Protein AF-A0A2H9T555-F1 (afdb_monomer_lite)

Structure (mmCIF, N/CA/C/O backbone):
data_AF-A0A2H9T555-F1
#
_entry.id   AF-A0A2H9T555-F1
#
loop_
_atom_site.group_PDB
_atom_site.id
_atom_site.type_symbol
_atom_site.label_atom_id
_atom_site.label_alt_id
_atom_site.label_comp_id
_atom_site.label_asym_id
_atom_site.label_entity_id
_atom_site.label_seq_id
_atom_site.pdbx_PDB_ins_code
_atom_site.Cartn_x
_atom_site.Cartn_y
_atom_site.Cartn_z
_atom_site.occupancy
_atom_site.B_iso_or_equiv
_atom_site.auth_seq_id
_atom_site.auth_comp_id
_atom_site.auth_asym_id
_atom_site.auth_atom_id
_atom_site.pdbx_PDB_model_num
ATOM 1 N N . MET A 1 1 ? 8.797 -21.348 11.858 1.00 44.03 1 MET A N 1
ATOM 2 C CA . MET A 1 1 ? 7.730 -20.788 12.724 1.00 44.03 1 MET A CA 1
ATOM 3 C C . MET A 1 1 ? 7.821 -19.263 12.895 1.00 44.03 1 MET A C 1
ATOM 5 O O . MET A 1 1 ? 6.857 -18.702 13.390 1.00 44.03 1 MET A O 1
ATOM 9 N N . ALA A 1 2 ? 8.896 -18.584 12.457 1.00 41.16 2 ALA A N 1
ATOM 10 C CA . ALA A 1 2 ? 8.986 -17.113 12.462 1.00 41.16 2 ALA A CA 1
ATOM 11 C C . ALA A 1 2 ? 8.204 -16.443 11.307 1.00 41.16 2 ALA A C 1
ATOM 13 O O . ALA A 1 2 ? 7.510 -15.461 11.534 1.00 41.16 2 ALA A O 1
ATOM 14 N N . GLU A 1 3 ? 8.196 -17.062 10.122 1.00 40.53 3 GLU A N 1
ATOM 15 C CA . GLU A 1 3 ? 7.575 -16.520 8.896 1.00 40.53 3 GLU A CA 1
ATOM 16 C C . GLU A 1 3 ? 6.074 -16.193 9.035 1.00 40.53 3 GLU A C 1
ATOM 18 O O . GLU A 1 3 ? 5.602 -15.185 8.527 1.00 40.53 3 GLU A O 1
ATOM 23 N N . GLN A 1 4 ? 5.312 -16.985 9.803 1.00 43.62 4 GLN A N 1
ATOM 24 C CA . GLN A 1 4 ? 3.866 -16.756 9.962 1.00 43.62 4 GLN A CA 1
ATOM 25 C C . GLN A 1 4 ? 3.503 -15.576 10.873 1.00 43.62 4 GLN A C 1
ATOM 27 O O . GLN A 1 4 ? 2.371 -15.095 10.832 1.00 43.62 4 GLN A O 1
ATOM 32 N N . VAL A 1 5 ? 4.423 -15.133 11.732 1.00 47.56 5 VAL A N 1
ATOM 33 C CA . VAL A 1 5 ? 4.164 -14.017 12.654 1.00 47.56 5 VAL A CA 1
ATOM 34 C C . VAL A 1 5 ? 4.400 -12.680 11.955 1.00 47.56 5 VAL A C 1
ATOM 36 O O . VAL A 1 5 ? 3.691 -11.717 12.239 1.00 47.56 5 VAL A O 1
ATOM 39 N N . GLU A 1 6 ? 5.360 -12.637 11.033 1.00 51.25 6 GLU A N 1
ATOM 40 C CA . GLU A 1 6 ? 5.676 -11.461 10.215 1.00 51.25 6 GLU A CA 1
ATOM 41 C C . GLU A 1 6 ? 4.554 -11.194 9.209 1.00 51.25 6 GLU A C 1
ATOM 43 O O . GLU A 1 6 ? 3.920 -10.145 9.291 1.00 51.25 6 GLU A O 1
ATOM 48 N N . ASP A 1 7 ? 4.137 -12.210 8.446 1.00 53.28 7 ASP A N 1
ATOM 49 C CA . ASP A 1 7 ? 3.020 -12.112 7.489 1.00 53.28 7 ASP A CA 1
ATOM 50 C C . ASP A 1 7 ? 1.732 -11.528 8.122 1.00 53.28 7 ASP A C 1
ATOM 52 O O . ASP A 1 7 ? 1.003 -10.732 7.529 1.00 53.28 7 ASP A O 1
ATOM 56 N N . ASN A 1 8 ? 1.479 -11.846 9.399 1.00 57.56 8 ASN A N 1
ATOM 57 C CA . ASN A 1 8 ? 0.344 -11.314 10.158 1.00 57.56 8 ASN A CA 1
ATOM 58 C C . ASN A 1 8 ? 0.512 -9.830 10.548 1.00 57.56 8 ASN A C 1
ATOM 60 O O . ASN A 1 8 ? -0.457 -9.066 10.519 1.00 57.56 8 ASN A O 1
ATOM 64 N N . ARG A 1 9 ? 1.731 -9.410 10.909 1.00 65.50 9 ARG A N 1
ATOM 65 C CA . ARG A 1 9 ? 2.038 -8.022 11.292 1.00 65.50 9 ARG A CA 1
ATOM 66 C C . ARG A 1 9 ? 1.953 -7.085 10.092 1.00 65.50 9 ARG A C 1
ATOM 68 O O . ARG A 1 9 ? 1.342 -6.020 10.206 1.00 65.50 9 ARG A O 1
ATOM 75 N N . ASP A 1 10 ? 2.494 -7.505 8.955 1.00 71.69 10 ASP A N 1
ATOM 76 C CA . ASP A 1 10 ? 2.574 -6.694 7.740 1.00 71.69 10 ASP A CA 1
ATOM 77 C C . ASP A 1 10 ? 1.220 -6.591 7.013 1.00 71.69 10 ASP A C 1
ATOM 79 O O . ASP A 1 10 ? 0.897 -5.556 6.424 1.00 71.69 10 ASP A O 1
ATOM 83 N N . ALA A 1 11 ? 0.352 -7.603 7.154 1.00 75.19 11 ALA A N 1
ATOM 84 C CA . ALA A 1 11 ? -1.012 -7.615 6.612 1.00 75.19 11 ALA A CA 1
ATOM 85 C C . ALA A 1 11 ? -2.030 -6.764 7.407 1.00 75.19 11 ALA A C 1
ATOM 87 O O . ALA A 1 11 ? -3.252 -6.860 7.177 1.00 75.19 11 ALA A O 1
ATOM 88 N N . LYS A 1 12 ? -1.568 -5.955 8.369 1.00 85.19 12 LYS A N 1
ATOM 89 C CA . LYS A 1 12 ? -2.411 -5.056 9.164 1.00 85.19 12 LYS A CA 1
ATOM 90 C C . LYS A 1 12 ? -2.887 -3.877 8.314 1.00 85.19 12 LYS A C 1
ATOM 92 O O . LYS A 1 12 ? -2.074 -3.152 7.757 1.00 85.19 12 LYS A O 1
ATOM 97 N N . LEU A 1 13 ? -4.206 -3.672 8.262 1.00 88.56 13 LEU A N 1
ATOM 98 C CA . LEU A 1 13 ? -4.825 -2.508 7.623 1.00 88.56 13 LEU A CA 1
ATOM 99 C C . LEU A 1 13 ? -4.561 -1.247 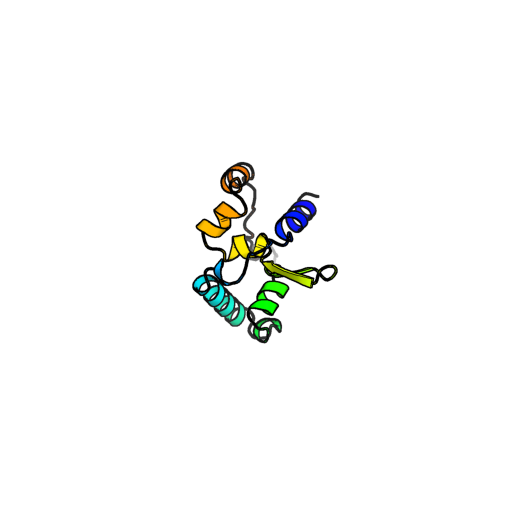8.458 1.00 88.56 13 LEU A C 1
ATOM 101 O O . LEU A 1 13 ? -4.878 -1.218 9.653 1.00 88.56 13 LEU A O 1
ATOM 105 N N . LEU A 1 14 ? -4.016 -0.215 7.824 1.00 87.81 14 LEU A N 1
ATOM 106 C CA . LEU A 1 14 ? -3.787 1.094 8.417 1.00 87.81 14 LEU A CA 1
ATOM 107 C C . LEU A 1 14 ? -4.976 2.009 8.106 1.00 87.81 14 LEU A C 1
ATOM 109 O O . LEU A 1 14 ? -5.317 2.259 6.951 1.00 87.81 14 LEU A O 1
ATOM 113 N N . LYS A 1 15 ? -5.641 2.498 9.155 1.00 85.25 15 LYS A N 1
ATOM 114 C CA . LYS A 1 15 ? -6.804 3.381 9.007 1.00 85.25 15 LYS A CA 1
ATOM 115 C C . LYS A 1 15 ? -6.359 4.778 8.597 1.00 85.25 15 LYS A C 1
ATOM 117 O O . LYS A 1 15 ? -5.463 5.323 9.230 1.00 85.25 15 LYS A O 1
ATOM 122 N N . ASN A 1 16 ? -7.060 5.371 7.631 1.00 86.25 16 ASN A N 1
ATOM 123 C CA . ASN A 1 16 ? -6.782 6.702 7.069 1.00 86.25 16 ASN A CA 1
ATOM 124 C C . ASN A 1 16 ? -5.499 6.806 6.227 1.00 86.25 16 ASN A C 1
ATOM 126 O O . ASN A 1 16 ? -5.119 7.915 5.876 1.00 86.25 16 ASN A O 1
ATOM 130 N N . TYR A 1 17 ? -4.869 5.682 5.875 1.00 89.44 17 TYR A N 1
ATOM 131 C CA . TYR A 1 17 ? -3.727 5.668 4.964 1.00 89.44 17 TYR A CA 1
ATOM 132 C C . TYR A 1 17 ? -4.194 5.353 3.548 1.00 89.44 17 TYR A C 1
ATOM 134 O O . TYR A 1 17 ? -4.929 4.384 3.323 1.00 89.44 17 TYR A O 1
ATOM 142 N N . SER A 1 18 ? -3.755 6.165 2.591 1.00 89.75 18 SER A N 1
ATOM 143 C CA . SER A 1 18 ? -4.177 6.064 1.196 1.00 89.75 18 SER A CA 1
ATOM 144 C C . SER A 1 18 ? -3.007 6.287 0.237 1.00 89.75 18 SER A C 1
ATOM 146 O O . SER A 1 18 ? -1.861 6.418 0.649 1.00 89.75 18 SER A O 1
ATOM 148 N N . PHE A 1 19 ? -3.280 6.355 -1.065 1.00 89.75 19 PHE A N 1
ATOM 149 C CA . PHE A 1 19 ? -2.257 6.654 -2.073 1.00 89.75 19 PHE A CA 1
ATOM 150 C C . PHE A 1 19 ? -1.503 7.967 -1.834 1.00 89.75 19 PHE A C 1
ATOM 152 O O . PHE A 1 19 ? -0.400 8.120 -2.346 1.00 89.75 19 PHE A O 1
ATOM 159 N N . THR A 1 20 ? -2.067 8.902 -1.065 1.00 90.56 20 THR A N 1
ATOM 160 C CA . THR A 1 20 ? -1.392 10.152 -0.682 1.00 90.56 20 THR A CA 1
ATOM 161 C C . THR A 1 20 ? -0.173 9.935 0.205 1.00 90.56 20 THR A C 1
ATOM 163 O O . THR A 1 20 ? 0.703 10.789 0.235 1.00 90.56 20 THR A O 1
ATOM 166 N N . ASP A 1 21 ? -0.120 8.810 0.916 1.00 90.69 21 ASP A N 1
ATOM 167 C CA . ASP A 1 21 ? 0.979 8.432 1.806 1.00 90.69 21 ASP A CA 1
ATOM 168 C C . ASP A 1 21 ? 2.083 7.659 1.078 1.00 90.69 21 ASP A C 1
ATOM 170 O O . ASP A 1 21 ? 3.114 7.334 1.671 1.00 90.69 21 ASP A O 1
ATOM 174 N N . LEU A 1 22 ? 1.863 7.343 -0.204 1.00 91.38 22 LEU A N 1
ATOM 175 C CA . LEU A 1 22 ? 2.819 6.644 -1.046 1.00 91.38 22 LEU A CA 1
ATOM 176 C C . LEU A 1 22 ? 3.638 7.613 -1.891 1.00 91.38 22 LEU A C 1
ATOM 178 O O . LEU A 1 22 ? 3.137 8.577 -2.471 1.00 91.38 22 LEU A O 1
ATOM 182 N N . ASP A 1 23 ? 4.901 7.260 -2.075 1.00 92.25 23 ASP A N 1
ATOM 183 C CA . ASP A 1 23 ? 5.719 7.784 -3.146 1.00 92.25 23 ASP A CA 1
ATOM 184 C C . ASP A 1 23 ? 5.307 7.134 -4.478 1.00 92.25 23 ASP A C 1
ATOM 186 O O . ASP A 1 23 ? 5.774 6.063 -4.881 1.00 92.25 23 ASP A O 1
ATOM 190 N N . MET A 1 24 ? 4.383 7.796 -5.177 1.00 90.88 24 MET A N 1
ATOM 191 C CA . MET A 1 24 ? 3.840 7.302 -6.446 1.00 90.88 24 MET A CA 1
ATOM 192 C C . MET A 1 24 ? 4.909 7.125 -7.532 1.00 90.88 24 MET A C 1
ATOM 194 O O . MET A 1 24 ? 4.720 6.302 -8.427 1.00 90.88 24 MET A O 1
ATOM 198 N N . ALA A 1 25 ? 6.028 7.853 -7.462 1.00 90.44 25 ALA A N 1
ATOM 199 C CA . ALA A 1 25 ? 7.142 7.684 -8.390 1.00 90.44 25 ALA A CA 1
ATOM 200 C C . ALA A 1 25 ? 7.835 6.328 -8.180 1.00 90.44 25 ALA A C 1
ATOM 202 O O . ALA A 1 25 ? 8.012 5.573 -9.138 1.00 90.44 25 ALA A O 1
ATOM 203 N N . SER A 1 26 ? 8.141 5.980 -6.929 1.00 88.19 26 SER A N 1
ATOM 204 C CA . SER A 1 26 ? 8.711 4.683 -6.550 1.00 88.19 26 SER A CA 1
ATOM 205 C C . SER A 1 26 ? 7.774 3.529 -6.902 1.00 88.19 26 SER A C 1
ATOM 207 O O . SER A 1 26 ? 8.202 2.527 -7.479 1.00 88.19 26 SER A O 1
ATOM 209 N N . PHE A 1 27 ? 6.475 3.692 -6.637 1.00 91.19 27 PHE A N 1
ATOM 210 C CA . PHE A 1 27 ? 5.468 2.695 -6.994 1.00 91.19 27 PHE A CA 1
ATOM 211 C C . PHE A 1 27 ? 5.371 2.467 -8.513 1.00 91.19 27 PHE A C 1
ATOM 213 O O . PHE A 1 27 ? 5.368 1.324 -8.978 1.00 91.19 27 PHE A O 1
ATOM 220 N N . GLN A 1 28 ? 5.337 3.539 -9.310 1.00 91.38 28 GLN A N 1
ATOM 221 C CA . GLN A 1 28 ? 5.295 3.432 -10.771 1.00 91.38 28 GLN A CA 1
ATOM 222 C C . GLN A 1 28 ? 6.571 2.803 -11.338 1.00 91.38 28 GLN A C 1
ATOM 224 O O . GLN A 1 28 ? 6.479 1.935 -12.207 1.00 91.38 28 GLN A O 1
ATOM 229 N N . ALA A 1 29 ? 7.743 3.180 -10.820 1.00 91.06 29 ALA A N 1
ATOM 230 C CA . ALA A 1 29 ? 9.014 2.582 -11.220 1.00 91.06 29 ALA A CA 1
ATOM 231 C C . ALA A 1 29 ? 9.034 1.071 -10.939 1.00 91.06 29 ALA A C 1
ATOM 233 O O . ALA A 1 29 ? 9.397 0.282 -11.813 1.00 91.06 29 ALA A O 1
ATOM 234 N N . TYR A 1 30 ? 8.564 0.650 -9.761 1.00 91.25 30 TYR A N 1
ATOM 235 C CA . TYR A 1 30 ? 8.437 -0.768 -9.425 1.00 91.25 30 TYR A CA 1
ATOM 236 C C . TYR A 1 30 ? 7.490 -1.503 -10.381 1.00 91.25 30 TYR A C 1
ATOM 238 O O . TYR A 1 30 ? 7.819 -2.580 -10.878 1.00 91.25 30 TYR A O 1
ATOM 246 N N . ARG A 1 31 ? 6.333 -0.909 -10.698 1.00 90.44 31 ARG A N 1
ATOM 247 C CA . ARG A 1 31 ? 5.359 -1.503 -11.623 1.00 90.44 31 ARG A CA 1
ATOM 248 C C . ARG A 1 31 ? 5.930 -1.660 -13.036 1.00 90.44 31 ARG A C 1
ATOM 250 O O . ARG A 1 31 ? 5.716 -2.697 -13.657 1.00 90.44 31 ARG A O 1
ATOM 257 N N . GLN A 1 32 ? 6.713 -0.690 -13.513 1.00 90.12 32 GLN A N 1
ATOM 258 C CA . GLN A 1 32 ? 7.429 -0.791 -14.791 1.00 90.12 32 GLN A CA 1
ATOM 259 C C . GLN A 1 32 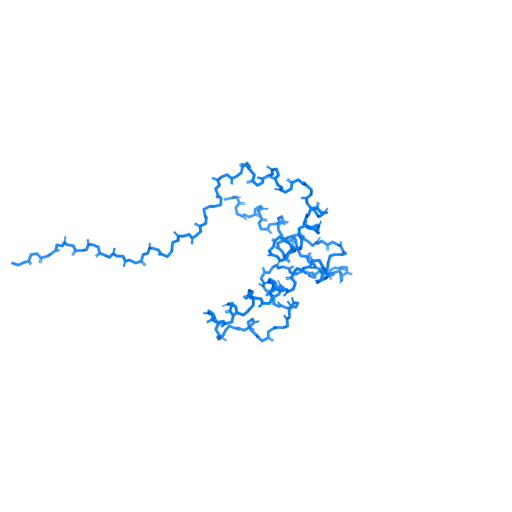? 8.478 -1.909 -14.780 1.00 90.12 32 GLN A C 1
ATOM 261 O O . GLN A 1 32 ? 8.555 -2.694 -15.726 1.00 90.12 32 GLN A O 1
ATOM 266 N N . MET A 1 33 ? 9.263 -2.028 -13.704 1.00 90.94 33 MET A N 1
ATOM 267 C CA . MET A 1 33 ? 10.225 -3.125 -13.553 1.00 90.94 33 MET A CA 1
ATOM 268 C C . MET A 1 33 ? 9.522 -4.487 -13.528 1.00 90.94 33 MET A C 1
ATOM 270 O O . MET A 1 33 ? 9.967 -5.420 -14.197 1.00 90.94 33 MET A O 1
ATOM 274 N N . PHE A 1 34 ? 8.401 -4.590 -12.810 1.00 89.62 34 PHE A N 1
ATOM 275 C CA . PHE A 1 34 ? 7.587 -5.801 -12.750 1.00 89.62 34 PHE A CA 1
ATOM 276 C C . PHE A 1 34 ? 7.049 -6.187 -14.134 1.00 89.62 34 PHE A C 1
ATOM 278 O O . PHE A 1 34 ? 7.202 -7.338 -14.53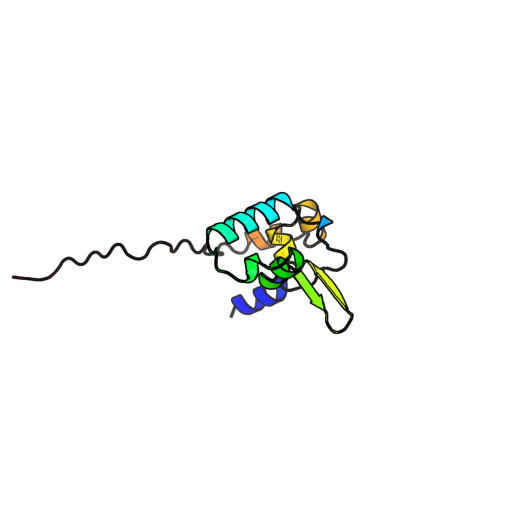9 1.00 89.62 34 PHE A O 1
ATOM 285 N N . GLN A 1 35 ? 6.499 -5.227 -14.884 1.00 89.81 35 GLN A N 1
ATOM 286 C CA . GLN A 1 35 ? 6.038 -5.427 -16.262 1.00 89.81 35 GLN A CA 1
ATOM 287 C C . GLN A 1 35 ? 7.165 -5.912 -17.175 1.00 89.81 35 GLN A C 1
ATOM 289 O O . GLN A 1 35 ? 6.979 -6.859 -17.933 1.00 89.81 35 GLN A O 1
ATOM 294 N N . ASN A 1 36 ? 8.349 -5.305 -17.080 1.00 91.44 36 ASN A N 1
ATOM 295 C CA . ASN A 1 36 ? 9.490 -5.691 -17.905 1.00 91.44 36 ASN A CA 1
ATOM 296 C C . ASN A 1 36 ? 10.001 -7.103 -17.569 1.00 91.44 36 ASN A C 1
ATOM 298 O O . ASN A 1 36 ? 10.434 -7.839 -18.451 1.00 91.44 36 ASN A O 1
ATOM 302 N N . HIS A 1 37 ? 9.942 -7.490 -16.294 1.00 91.12 37 HIS A N 1
ATOM 303 C CA . HIS A 1 37 ? 10.400 -8.799 -15.834 1.00 91.12 37 HIS A CA 1
ATOM 304 C C . HIS A 1 37 ? 9.361 -9.910 -16.059 1.00 91.12 37 HIS A C 1
ATOM 306 O O . HIS A 1 37 ? 9.720 -11.065 -16.289 1.00 91.12 37 HIS A O 1
ATOM 312 N N . LYS A 1 38 ? 8.068 -9.580 -15.981 1.00 90.00 38 LYS A N 1
ATOM 313 C CA . LYS A 1 38 ? 6.953 -10.512 -16.177 1.00 90.00 38 LYS A CA 1
ATOM 314 C C . LYS A 1 38 ? 5.862 -9.884 -17.054 1.00 90.00 38 LYS A C 1
ATOM 316 O O . LYS A 1 38 ? 4.791 -9.557 -16.540 1.00 90.00 38 LYS A O 1
ATOM 321 N N . PRO A 1 39 ? 6.094 -9.739 -18.368 1.00 88.12 39 PRO A N 1
ATOM 322 C CA . PRO A 1 39 ? 5.162 -9.050 -19.264 1.00 88.12 39 PRO A CA 1
ATOM 323 C C . PRO A 1 39 ? 3.810 -9.762 -19.398 1.00 88.12 39 PRO A C 1
ATOM 325 O O . PRO A 1 39 ? 2.783 -9.099 -19.494 1.00 88.12 39 PRO A O 1
ATOM 328 N N . ASP A 1 40 ? 3.797 -11.093 -19.310 1.00 90.88 40 ASP A N 1
ATOM 329 C CA . ASP A 1 40 ? 2.590 -11.925 -19.441 1.00 90.88 40 ASP A CA 1
ATOM 330 C C . ASP A 1 40 ? 1.810 -12.092 -18.117 1.00 90.88 40 ASP A C 1
ATOM 332 O O . ASP A 1 40 ? 0.877 -12.882 -18.015 1.00 90.88 40 ASP A O 1
ATOM 336 N N . HIS A 1 41 ? 2.207 -11.392 -17.047 1.00 90.31 41 HIS A N 1
ATOM 337 C CA . HIS A 1 41 ? 1.563 -11.560 -15.746 1.00 90.31 41 HIS A CA 1
ATOM 338 C C . HIS A 1 41 ? 0.223 -10.807 -15.678 1.00 90.31 41 HIS A C 1
ATOM 340 O O . HIS A 1 41 ? 0.197 -9.609 -15.971 1.00 90.31 41 HIS A O 1
ATOM 346 N N . PRO A 1 42 ? -0.859 -11.420 -15.153 1.00 90.88 42 PRO A N 1
ATOM 347 C CA . PRO A 1 42 ? -2.186 -10.787 -15.070 1.00 90.88 42 PRO A CA 1
ATOM 348 C C . PRO A 1 42 ? -2.201 -9.493 -14.243 1.00 90.88 42 PRO A C 1
ATOM 350 O O . PRO A 1 42 ? -3.065 -8.638 -14.403 1.00 90.88 42 PRO A O 1
ATOM 353 N N . PHE A 1 43 ? -1.204 -9.304 -13.373 1.00 88.19 43 PHE A N 1
ATOM 354 C CA . PHE A 1 43 ? -1.080 -8.091 -12.558 1.00 88.19 43 PHE A CA 1
ATOM 355 C C . PHE A 1 43 ? -0.812 -6.832 -13.389 1.00 88.19 43 PHE A C 1
ATOM 357 O O . PHE A 1 43 ? -1.084 -5.728 -12.923 1.00 88.19 43 PHE A O 1
ATOM 364 N N . ASN A 1 44 ? -0.313 -6.976 -14.617 1.00 87.81 44 ASN A N 1
ATOM 365 C CA . ASN A 1 44 ? -0.058 -5.840 -15.499 1.00 87.81 44 ASN A CA 1
ATOM 366 C C . ASN A 1 44 ? -1.354 -5.180 -15.985 1.00 87.81 44 ASN A C 1
ATOM 368 O O . ASN A 1 44 ? -1.348 -3.984 -16.270 1.00 87.81 44 ASN A O 1
ATOM 372 N N . GLU A 1 45 ? -2.456 -5.933 -16.022 1.00 90.19 45 GLU A N 1
ATOM 373 C CA . GLU A 1 45 ? -3.786 -5.455 -16.415 1.00 90.19 45 GLU A CA 1
ATOM 374 C C . GLU A 1 45 ? -4.561 -4.827 -15.245 1.00 90.19 45 GLU A C 1
ATOM 376 O O . GLU A 1 45 ? -5.556 -4.135 -15.450 1.00 90.19 45 GLU A O 1
ATOM 381 N N . HIS A 1 46 ? -4.119 -5.049 -14.003 1.00 91.31 46 HIS A N 1
ATOM 382 C CA . HIS A 1 46 ? -4.756 -4.494 -12.811 1.00 91.31 46 HIS A CA 1
ATOM 383 C C . HIS A 1 46 ? -4.449 -3.010 -12.639 1.00 91.31 46 HIS A C 1
ATOM 385 O O . HIS A 1 46 ? -3.319 -2.587 -12.859 1.00 91.31 46 HIS A O 1
ATOM 391 N N . ASP A 1 47 ? -5.423 -2.228 -12.170 1.00 92.38 47 ASP A N 1
ATOM 392 C CA . ASP A 1 47 ? -5.189 -0.846 -11.740 1.00 92.38 47 ASP A CA 1
ATOM 393 C C . ASP A 1 47 ? -4.243 -0.787 -10.520 1.00 92.38 47 ASP A C 1
ATOM 395 O O . ASP A 1 47 ? -3.969 -1.804 -9.882 1.00 92.38 47 ASP A O 1
ATOM 399 N N . HIS A 1 48 ? -3.738 0.396 -10.169 1.00 91.25 48 HIS A N 1
ATOM 400 C CA . HIS A 1 48 ? -2.812 0.601 -9.054 1.00 91.25 48 HIS A CA 1
ATOM 401 C C . HIS A 1 48 ? -3.302 -0.010 -7.736 1.00 91.25 48 HIS A C 1
ATOM 403 O O . HIS A 1 48 ? -2.522 -0.659 -7.036 1.00 91.25 48 HIS A O 1
ATOM 409 N N . THR A 1 49 ? -4.587 0.144 -7.414 1.00 91.00 49 THR A N 1
ATOM 410 C CA . THR A 1 49 ? -5.174 -0.419 -6.188 1.00 91.00 49 THR A CA 1
ATOM 411 C C . THR A 1 49 ? -5.221 -1.935 -6.207 1.00 91.00 49 THR A C 1
ATOM 413 O O . THR A 1 49 ? -4.820 -2.572 -5.234 1.00 91.00 49 THR A O 1
ATOM 416 N N . GLU A 1 50 ? -5.653 -2.529 -7.317 1.00 91.38 50 GLU A N 1
ATOM 417 C CA . GLU A 1 50 ? -5.712 -3.985 -7.441 1.00 91.38 50 GLU A CA 1
ATOM 418 C C . GLU A 1 50 ? -4.310 -4.595 -7.495 1.00 91.38 50 GLU A C 1
ATOM 420 O O . GLU A 1 50 ? -4.074 -5.626 -6.872 1.00 91.38 50 GLU A O 1
ATOM 425 N N . PHE A 1 51 ? -3.350 -3.923 -8.134 1.00 92.00 51 PHE A N 1
ATOM 426 C CA . PHE A 1 51 ? -1.949 -4.324 -8.107 1.00 92.00 51 PHE A CA 1
ATOM 427 C C . PHE A 1 51 ? -1.403 -4.338 -6.675 1.00 92.00 51 PHE A C 1
ATOM 429 O O . PHE A 1 51 ? -0.870 -5.359 -6.242 1.00 92.00 51 PHE A O 1
ATOM 436 N N . LEU A 1 52 ? -1.596 -3.255 -5.908 1.00 90.75 52 LEU A N 1
ATOM 437 C CA . LEU A 1 52 ? -1.217 -3.215 -4.492 1.00 90.75 52 LEU A CA 1
ATOM 438 C C . LEU A 1 52 ? -1.923 -4.308 -3.688 1.00 90.75 52 LEU A C 1
ATOM 440 O O . LEU A 1 52 ? -1.298 -4.936 -2.839 1.00 90.75 52 LEU A O 1
ATOM 444 N N . ARG A 1 53 ? -3.200 -4.585 -3.965 1.00 90.56 53 ARG A N 1
ATOM 445 C CA . ARG A 1 53 ? -3.943 -5.670 -3.310 1.00 90.56 53 ARG A CA 1
ATOM 446 C C . ARG A 1 53 ? -3.331 -7.039 -3.613 1.00 90.56 53 ARG A C 1
ATOM 448 O O . ARG A 1 53 ? -3.238 -7.873 -2.716 1.00 90.56 53 ARG A O 1
ATOM 455 N N . CYS A 1 54 ? -2.888 -7.258 -4.849 1.00 88.44 54 CYS A N 1
ATOM 456 C CA . CYS A 1 54 ? -2.234 -8.486 -5.294 1.00 88.44 54 CYS A CA 1
ATOM 457 C C . CYS A 1 54 ? -0.867 -8.717 -4.640 1.00 88.44 54 CYS A C 1
ATOM 459 O O . CYS A 1 54 ? -0.530 -9.865 -4.360 1.00 88.44 54 CYS A O 1
ATOM 461 N N . ILE A 1 55 ? -0.108 -7.654 -4.362 1.00 88.06 55 ILE A N 1
ATOM 462 C CA . ILE A 1 55 ? 1.184 -7.743 -3.659 1.00 88.06 55 ILE A CA 1
ATOM 463 C C . ILE A 1 55 ? 1.062 -7.566 -2.134 1.00 88.06 55 ILE A C 1
ATOM 465 O O . ILE A 1 55 ? 2.069 -7.436 -1.448 1.00 88.06 55 ILE A O 1
ATOM 469 N N . GLY A 1 56 ? -0.161 -7.543 -1.591 1.00 88.56 56 GLY A N 1
ATOM 470 C CA . GLY A 1 56 ? -0.412 -7.437 -0.149 1.00 88.56 56 GLY A CA 1
ATOM 471 C C . GLY A 1 56 ? -0.265 -6.030 0.442 1.00 88.56 56 GLY A C 1
ATOM 472 O O . GLY A 1 56 ? -0.378 -5.871 1.655 1.00 88.56 56 GLY A O 1
ATOM 473 N N . GLY A 1 57 ? -0.059 -5.007 -0.392 1.00 90.44 57 GLY A N 1
ATOM 474 C CA . GLY A 1 57 ? 0.073 -3.597 -0.013 1.00 90.44 57 GLY A CA 1
ATOM 475 C C . GLY A 1 57 ? -1.250 -2.852 0.215 1.00 90.44 57 GLY A C 1
ATOM 476 O O . GLY A 1 57 ? -1.256 -1.776 0.806 1.00 90.44 57 GLY A O 1
ATOM 477 N N . TRP A 1 58 ? -2.377 -3.415 -0.230 1.00 92.12 58 TRP A N 1
ATOM 478 C CA . TRP A 1 58 ? -3.719 -2.858 -0.028 1.00 92.12 58 TRP A CA 1
ATOM 479 C C . TRP A 1 58 ? -4.666 -3.921 0.516 1.00 92.12 58 TRP A C 1
ATOM 481 O O . TRP A 1 58 ? -4.643 -5.075 0.079 1.00 92.12 58 TRP A O 1
ATOM 491 N N . LYS A 1 59 ? -5.536 -3.542 1.453 1.00 91.06 59 LYS A N 1
ATOM 492 C CA . LYS A 1 59 ? -6.503 -4.463 2.053 1.00 91.06 59 LYS A CA 1
ATOM 493 C C . LYS A 1 59 ? -7.868 -3.810 2.169 1.00 91.06 59 LYS A C 1
ATOM 495 O O . LYS A 1 59 ? -7.991 -2.635 2.488 1.00 91.06 59 LYS A O 1
ATOM 500 N N . LYS A 1 60 ? -8.898 -4.622 1.937 1.00 89.75 60 LYS A N 1
ATOM 501 C CA . LYS A 1 60 ? -10.296 -4.265 2.159 1.00 89.75 60 LYS A CA 1
ATOM 502 C C . LYS A 1 60 ? -10.881 -5.167 3.231 1.00 89.75 60 LYS A C 1
ATOM 504 O O . LYS A 1 60 ? -10.953 -6.387 3.053 1.00 89.75 60 LYS A O 1
ATOM 509 N N . ASP A 1 61 ? -11.281 -4.572 4.342 1.00 88.31 61 ASP A N 1
ATOM 510 C CA . ASP A 1 61 ? -12.041 -5.241 5.379 1.00 88.31 61 ASP A CA 1
ATOM 511 C C . ASP A 1 61 ? -13.477 -5.465 4.893 1.00 88.31 61 ASP A C 1
ATOM 513 O O . ASP A 1 61 ? -14.238 -4.536 4.633 1.00 88.31 61 ASP A O 1
ATOM 517 N N . ARG A 1 62 ? -13.862 -6.735 4.746 1.00 84.94 62 ARG A N 1
ATOM 518 C CA . ARG A 1 62 ? -15.194 -7.101 4.243 1.00 84.94 62 ARG A CA 1
ATOM 519 C C . ARG A 1 62 ? -16.298 -6.979 5.293 1.00 84.94 62 ARG A C 1
ATOM 521 O O . ARG A 1 62 ? -17.463 -7.083 4.925 1.00 84.94 62 ARG A O 1
ATOM 528 N N . LYS A 1 63 ? -15.958 -6.827 6.578 1.00 83.94 63 LYS A N 1
ATOM 529 C CA . LYS A 1 63 ? -16.946 -6.753 7.663 1.00 83.94 63 LYS A CA 1
ATOM 530 C C . LYS A 1 63 ? -17.473 -5.334 7.821 1.00 83.94 63 LYS A C 1
A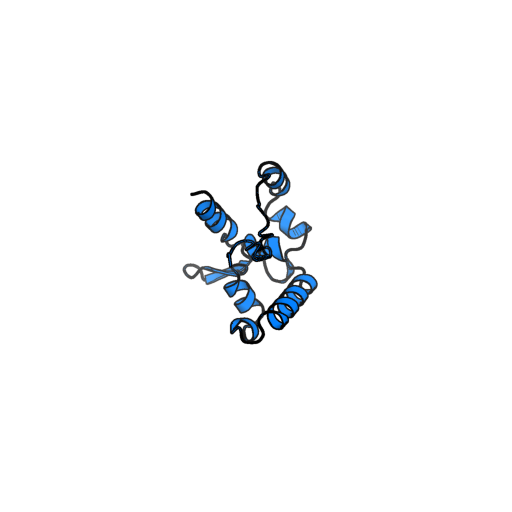TOM 532 O O . LYS A 1 63 ? -18.680 -5.157 7.933 1.00 83.94 63 LYS A O 1
ATOM 537 N N . ASN A 1 64 ? -16.576 -4.353 7.788 1.00 85.56 64 ASN A N 1
ATOM 538 C CA . ASN A 1 64 ? -16.923 -2.945 7.970 1.00 85.56 64 ASN A CA 1
ATOM 539 C C . ASN A 1 64 ? -16.888 -2.143 6.661 1.00 85.56 64 ASN A C 1
ATOM 541 O O . ASN A 1 64 ? -17.439 -1.049 6.603 1.00 85.56 64 ASN A O 1
ATOM 545 N N . GLY A 1 65 ? -16.271 -2.683 5.604 1.00 84.81 65 GLY A N 1
ATOM 546 C CA . GLY A 1 65 ? -16.115 -2.002 4.319 1.00 84.81 65 GLY A CA 1
ATOM 547 C C . GLY A 1 65 ? -14.900 -1.076 4.243 1.00 84.81 65 GLY A C 1
ATOM 548 O O . GLY A 1 65 ? -14.659 -0.523 3.173 1.00 84.81 65 GLY A O 1
ATOM 549 N N . ASP A 1 66 ? -14.134 -0.932 5.331 1.00 87.44 66 ASP A N 1
ATOM 550 C CA . ASP A 1 66 ? -12.898 -0.149 5.362 1.00 87.44 66 ASP A CA 1
ATOM 551 C C . ASP A 1 66 ? -11.882 -0.672 4.339 1.00 87.44 66 ASP A C 1
ATOM 553 O O . ASP A 1 66 ? -11.654 -1.876 4.220 1.00 87.44 66 ASP A O 1
ATOM 557 N N . GLU A 1 67 ? -11.213 0.233 3.638 1.00 90.44 67 GLU A N 1
ATOM 558 C CA . GLU A 1 67 ? -10.124 -0.098 2.725 1.00 90.44 67 GLU A CA 1
ATOM 559 C C . GLU A 1 67 ? -8.986 0.907 2.843 1.00 90.44 67 GLU A C 1
ATOM 561 O O . GLU A 1 67 ? -9.201 2.066 3.196 1.00 90.44 67 GLU A O 1
ATOM 566 N N . GLY A 1 68 ? -7.767 0.444 2.586 1.00 91.31 68 GLY A N 1
ATOM 567 C CA . GLY A 1 68 ? -6.578 1.265 2.750 1.00 91.31 68 GLY A CA 1
ATOM 568 C C . GLY A 1 68 ? -5.287 0.470 2.642 1.00 91.31 68 GLY A C 1
ATOM 569 O O . GLY A 1 68 ? -5.279 -0.739 2.365 1.00 91.31 68 GLY A O 1
ATOM 570 N N . LEU A 1 69 ? -4.187 1.176 2.889 1.00 92.06 69 LEU A N 1
ATOM 571 C CA . LEU A 1 69 ? -2.856 0.588 2.872 1.00 92.06 69 LEU A CA 1
ATOM 572 C C . LEU A 1 69 ? -2.659 -0.411 4.004 1.00 92.06 69 LEU A C 1
ATOM 574 O O . LEU A 1 69 ? -3.152 -0.246 5.123 1.00 92.06 69 LEU A O 1
ATOM 578 N N . THR A 1 70 ? -1.896 -1.452 3.707 1.00 91.75 70 THR A N 1
ATOM 579 C CA . THR A 1 70 ? -1.331 -2.310 4.741 1.00 91.75 70 THR A CA 1
ATOM 580 C C . THR A 1 70 ? -0.011 -1.741 5.237 1.00 91.75 70 THR A C 1
ATOM 582 O O . THR A 1 70 ? 0.603 -0.890 4.587 1.00 91.75 70 THR A O 1
ATOM 585 N N . LEU A 1 71 ? 0.458 -2.249 6.376 1.00 88.19 71 LEU A N 1
ATOM 586 C CA . LEU A 1 71 ? 1.802 -1.944 6.844 1.00 88.19 71 LEU A CA 1
ATOM 587 C C . LEU A 1 71 ? 2.860 -2.335 5.796 1.00 88.19 71 LEU A C 1
ATOM 589 O O . LEU A 1 71 ? 3.743 -1.531 5.520 1.00 88.19 71 LEU A O 1
ATOM 593 N N . ALA A 1 72 ? 2.711 -3.488 5.131 1.00 87.38 72 ALA A N 1
ATOM 594 C CA . ALA A 1 72 ? 3.594 -3.894 4.033 1.00 87.38 72 ALA A CA 1
ATOM 595 C C . ALA A 1 72 ? 3.650 -2.847 2.906 1.00 87.38 72 ALA A C 1
ATOM 597 O O . ALA A 1 72 ? 4.727 -2.449 2.467 1.00 87.38 72 ALA A O 1
ATOM 598 N N . GLY A 1 73 ? 2.483 -2.377 2.449 1.00 89.38 73 GLY A N 1
ATOM 599 C CA . GLY A 1 73 ? 2.389 -1.407 1.356 1.00 89.38 73 GLY A CA 1
ATOM 600 C C . GLY A 1 73 ? 3.015 -0.064 1.714 1.00 89.38 73 GLY A C 1
ATOM 601 O O . GLY A 1 73 ? 3.723 0.526 0.897 1.00 89.38 73 GLY A O 1
ATOM 602 N N . LEU A 1 74 ? 2.807 0.381 2.955 1.00 90.50 74 LEU A N 1
ATOM 603 C CA . LEU A 1 74 ? 3.424 1.596 3.471 1.00 90.50 74 LEU A CA 1
ATOM 604 C C . LEU A 1 74 ? 4.942 1.442 3.637 1.00 90.50 74 LEU A C 1
ATOM 606 O O . LEU A 1 74 ? 5.679 2.373 3.352 1.00 90.50 74 LEU A O 1
ATOM 610 N N . LEU A 1 75 ? 5.444 0.282 4.049 1.00 86.25 75 LEU A N 1
ATOM 611 C CA . LEU A 1 75 ? 6.889 0.063 4.157 1.00 86.25 75 LEU A CA 1
ATOM 612 C C . LEU A 1 75 ? 7.571 -0.030 2.787 1.00 86.25 75 LEU A C 1
ATOM 614 O O . LEU A 1 75 ? 8.709 0.408 2.642 1.00 86.25 75 LEU A O 1
ATOM 618 N N . MET A 1 76 ? 6.884 -0.578 1.782 1.00 86.94 76 MET A N 1
ATOM 619 C CA . MET A 1 76 ? 7.434 -0.729 0.433 1.00 86.94 76 MET A CA 1
ATOM 620 C C . MET A 1 76 ? 7.453 0.572 -0.368 1.00 86.94 76 MET A C 1
ATOM 622 O O . MET A 1 76 ? 8.427 0.839 -1.070 1.00 86.94 76 MET A O 1
ATOM 626 N N . PHE A 1 77 ? 6.376 1.358 -0.303 1.00 91.94 77 PHE A N 1
ATOM 627 C CA . PHE A 1 77 ? 6.203 2.538 -1.158 1.00 91.94 77 PHE A CA 1
ATOM 628 C C . PHE A 1 77 ? 5.838 3.800 -0.384 1.00 91.94 77 PHE A C 1
ATOM 630 O O . PHE A 1 77 ? 5.589 4.826 -1.004 1.00 91.94 77 PHE A O 1
ATOM 637 N N . GLY A 1 78 ? 5.741 3.743 0.940 1.00 89.69 78 GLY A N 1
ATOM 638 C CA . GLY A 1 78 ? 5.363 4.890 1.752 1.00 89.69 78 GLY A CA 1
ATOM 639 C C . GLY A 1 78 ? 6.440 5.959 1.793 1.00 89.69 78 GLY A C 1
ATOM 640 O O . GLY A 1 78 ? 7.637 5.697 1.662 1.00 89.69 78 GLY A O 1
ATOM 641 N N . GLN A 1 79 ? 6.008 7.191 2.023 1.00 88.25 79 GLN A N 1
ATOM 642 C CA . GLN A 1 79 ? 6.926 8.274 2.327 1.00 88.25 79 GLN A CA 1
ATOM 643 C C . GLN A 1 79 ? 7.469 8.109 3.752 1.00 88.25 79 GLN A C 1
ATOM 645 O O . GLN A 1 79 ? 6.746 7.713 4.667 1.00 88.25 79 GLN A O 1
ATOM 650 N N . LEU A 1 80 ? 8.734 8.482 3.963 1.00 83.44 80 LEU A N 1
ATOM 651 C CA . LEU A 1 80 ? 9.373 8.455 5.282 1.00 83.44 80 LEU A CA 1
ATOM 652 C C . LEU A 1 80 ? 8.516 9.064 6.419 1.00 83.44 80 LEU A C 1
ATOM 654 O O . LEU A 1 80 ? 8.410 8.415 7.459 1.00 83.44 80 LEU A O 1
ATOM 658 N N . PRO A 1 81 ? 7.879 10.249 6.274 1.00 86.19 81 PRO A N 1
ATOM 659 C CA . PRO A 1 81 ? 7.014 10.789 7.326 1.00 86.19 81 PRO A CA 1
ATOM 660 C C . PRO A 1 81 ? 5.814 9.887 7.648 1.00 86.19 81 PRO A C 1
ATOM 662 O O . PRO A 1 81 ? 5.538 9.664 8.823 1.00 86.19 81 PRO A O 1
ATOM 665 N N . SER A 1 82 ? 5.143 9.324 6.640 1.00 87.19 82 SER A N 1
ATOM 666 C CA . SER A 1 82 ? 3.996 8.430 6.845 1.00 87.19 82 SER A CA 1
ATOM 667 C C . SER A 1 82 ? 4.415 7.109 7.500 1.00 87.19 82 SER A C 1
ATOM 669 O O . SER A 1 82 ? 3.709 6.597 8.364 1.00 87.19 82 SER A O 1
ATOM 671 N N . ILE A 1 83 ? 5.594 6.577 7.155 1.00 85.12 83 ILE A N 1
ATOM 672 C CA . ILE A 1 83 ? 6.158 5.379 7.802 1.00 85.12 83 ILE A CA 1
ATOM 673 C C . ILE A 1 83 ? 6.427 5.636 9.292 1.00 85.12 83 ILE A C 1
ATOM 675 O O . ILE A 1 83 ? 6.079 4.807 10.135 1.00 85.12 83 ILE A O 1
ATOM 679 N N . LEU A 1 84 ? 7.033 6.781 9.625 1.00 85.00 84 LEU A N 1
ATOM 680 C CA . LEU A 1 84 ? 7.342 7.149 11.010 1.00 85.00 84 LEU A CA 1
ATOM 681 C C . LEU A 1 84 ? 6.084 7.429 11.844 1.00 85.00 84 LEU A C 1
ATOM 683 O O . LEU A 1 84 ? 6.089 7.145 13.041 1.00 85.00 84 LEU A O 1
ATOM 687 N N . ASP A 1 85 ? 5.021 7.947 11.226 1.00 85.38 85 ASP A N 1
ATOM 688 C CA . ASP A 1 85 ? 3.713 8.118 11.870 1.00 85.38 85 ASP A CA 1
ATOM 689 C C . ASP A 1 85 ? 3.075 6.761 12.212 1.00 85.38 85 ASP A C 1
ATOM 691 O O . ASP A 1 85 ? 2.650 6.530 13.346 1.00 85.38 85 ASP A O 1
ATOM 695 N N . ALA A 1 86 ? 3.091 5.822 11.260 1.00 81.62 86 ALA A N 1
ATOM 696 C CA . ALA A 1 86 ? 2.490 4.503 11.440 1.00 81.62 86 ALA A CA 1
ATOM 697 C C . ALA A 1 86 ? 3.262 3.633 12.437 1.00 81.62 86 ALA A C 1
ATOM 699 O O . ALA A 1 86 ? 2.663 2.881 13.217 1.00 81.62 86 ALA A O 1
ATOM 700 N N . VAL A 1 87 ? 4.597 3.685 12.383 1.00 76.19 87 VAL A N 1
ATOM 701 C CA . VAL A 1 87 ? 5.468 2.820 13.179 1.00 76.19 87 VAL A CA 1
ATOM 702 C C . VAL A 1 87 ? 6.684 3.594 13.702 1.00 76.19 87 VAL A C 1
ATOM 704 O O . VAL A 1 87 ? 7.811 3.400 13.238 1.00 76.19 87 VAL A O 1
ATOM 707 N N . PRO A 1 88 ? 6.506 4.414 14.753 1.00 70.06 88 PRO A N 1
ATOM 708 C CA . PRO A 1 88 ? 7.586 5.234 15.309 1.00 70.06 88 PRO A CA 1
ATOM 709 C C . PRO A 1 88 ? 8.761 4.415 15.873 1.00 70.06 88 PRO A C 1
ATOM 711 O O . PRO A 1 88 ? 9.869 4.927 15.989 1.00 70.06 88 PRO A O 1
ATOM 714 N N . ASN A 1 89 ? 8.547 3.130 16.190 1.00 62.81 89 ASN A N 1
ATOM 715 C CA . ASN A 1 89 ? 9.579 2.219 16.703 1.00 62.81 89 ASN A CA 1
ATOM 716 C C . ASN A 1 89 ? 10.165 1.266 15.640 1.00 62.81 89 ASN A C 1
ATOM 718 O O . ASN A 1 89 ? 10.962 0.397 15.987 1.00 62.81 89 ASN A O 1
ATOM 722 N N . TYR A 1 90 ? 9.802 1.395 14.357 1.00 59.66 90 TYR A N 1
ATOM 723 C CA . TYR A 1 90 ? 10.240 0.455 13.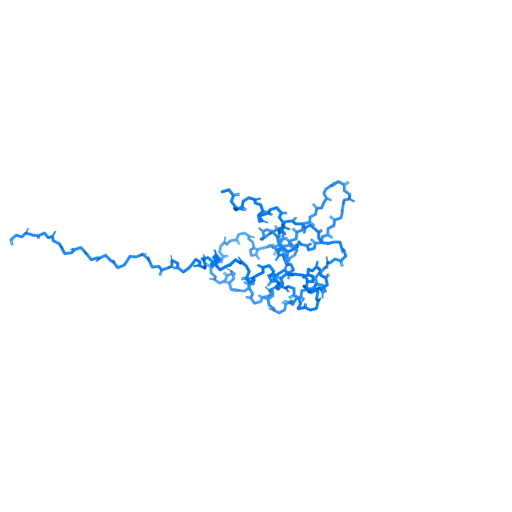308 1.00 59.66 90 TYR A CA 1
ATOM 724 C C . TYR A 1 90 ? 11.765 0.412 13.139 1.00 59.66 90 TYR A C 1
ATOM 726 O O . TYR A 1 90 ? 12.358 -0.646 12.925 1.00 59.66 90 TYR A O 1
ATOM 734 N N . LEU A 1 91 ? 12.412 1.570 13.296 1.00 53.44 91 LEU A N 1
ATOM 735 C CA . LEU A 1 91 ? 13.867 1.715 13.217 1.00 53.44 91 LEU A CA 1
ATOM 736 C C . LEU A 1 91 ? 14.604 0.974 14.342 1.00 53.44 91 LEU A C 1
ATOM 738 O O . LEU A 1 91 ? 15.744 0.562 14.140 1.00 53.44 91 LEU A O 1
ATOM 742 N N . LEU A 1 92 ? 13.964 0.793 15.502 1.00 49.81 92 LEU A N 1
ATOM 743 C CA . LEU A 1 92 ? 14.573 0.130 16.654 1.00 49.81 92 LEU A CA 1
ATOM 744 C C . LEU A 1 92 ? 14.517 -1.401 16.513 1.00 49.81 92 LEU A C 1
ATOM 746 O O . LEU A 1 92 ? 15.509 -2.067 16.785 1.00 49.81 92 LEU A O 1
ATOM 750 N N . ASP A 1 93 ? 13.412 -1.948 15.991 1.00 48.28 93 ASP A N 1
ATOM 751 C CA . ASP A 1 93 ? 13.246 -3.397 15.750 1.00 48.28 93 ASP A CA 1
ATOM 752 C C . ASP A 1 93 ? 14.079 -3.881 14.544 1.00 48.28 93 ASP A C 1
ATOM 754 O O . ASP A 1 93 ? 14.626 -4.984 14.552 1.00 48.28 93 ASP A O 1
ATOM 758 N N . SER A 1 94 ? 14.284 -3.012 13.542 1.00 49.75 94 SER A N 1
ATOM 759 C CA . SER A 1 94 ? 15.120 -3.311 12.365 1.00 49.75 94 SER A CA 1
ATOM 760 C C . SER A 1 94 ? 16.604 -3.540 12.707 1.00 49.75 94 SER A C 1
ATOM 762 O O . SER A 1 94 ? 17.318 -4.167 11.928 1.00 49.75 94 SER A O 1
ATOM 764 N N . GLN A 1 95 ? 17.087 -3.046 13.856 1.00 47.25 95 GLN A N 1
ATOM 765 C CA . GLN A 1 95 ? 18.469 -3.246 14.321 1.00 47.25 95 GLN A CA 1
ATOM 766 C C . GLN A 1 95 ? 18.662 -4.556 15.110 1.00 47.25 95 GLN A C 1
ATOM 768 O O . GLN A 1 95 ? 19.791 -5.034 15.204 1.00 47.25 95 GLN A O 1
ATOM 773 N N . GLU A 1 96 ? 17.598 -5.173 15.638 1.00 44.28 96 GLU A N 1
ATOM 774 C CA . GLU A 1 96 ? 17.699 -6.400 16.451 1.00 44.28 96 GLU A CA 1
ATOM 775 C C . GLU A 1 96 ? 17.496 -7.699 15.649 1.00 44.28 96 GLU A C 1
ATOM 777 O O . GLU A 1 96 ? 17.605 -8.796 16.200 1.00 44.28 96 GLU A O 1
ATOM 782 N N . ARG A 1 97 ? 17.271 -7.610 14.330 1.00 45.22 97 ARG A N 1
ATOM 783 C CA . ARG A 1 97 ? 17.231 -8.774 13.428 1.00 45.22 97 ARG A CA 1
ATOM 784 C C . ARG A 1 97 ? 18.291 -8.674 12.332 1.00 45.22 97 ARG A C 1
ATOM 786 O O . ARG A 1 97 ? 17.963 -8.363 11.186 1.00 45.22 97 ARG A O 1
ATOM 793 N N . PRO A 1 98 ? 19.564 -8.993 12.614 1.00 40.91 98 PRO A N 1
ATOM 794 C CA . PRO A 1 98 ? 20.550 -9.189 11.565 1.00 40.91 98 PRO A CA 1
ATOM 795 C C . PRO A 1 98 ? 20.296 -10.533 10.870 1.00 40.91 98 PRO A C 1
ATOM 797 O O . PRO A 1 98 ? 21.148 -11.401 10.930 1.00 40.91 98 PRO A O 1
ATOM 800 N N . GLU A 1 99 ? 19.126 -10.760 10.263 1.00 42.34 99 GLU A N 1
ATOM 801 C CA . GLU A 1 99 ? 18.893 -11.975 9.470 1.00 42.34 99 GLU A CA 1
ATOM 802 C C . GLU A 1 99 ? 17.696 -11.901 8.507 1.00 42.34 99 GLU A C 1
ATOM 804 O O . GLU A 1 99 ? 17.072 -12.912 8.196 1.00 42.34 99 GLU A O 1
ATOM 809 N N . ALA A 1 100 ? 17.429 -10.737 7.907 1.00 38.31 100 ALA A N 1
ATOM 810 C CA . ALA A 1 100 ? 16.858 -10.752 6.562 1.00 38.31 100 ALA A CA 1
ATOM 811 C C . ALA A 1 100 ? 17.977 -11.202 5.613 1.00 38.31 100 ALA A C 1
ATOM 813 O O . ALA A 1 100 ? 18.707 -10.385 5.044 1.00 38.31 100 ALA A O 1
ATOM 814 N N . LYS A 1 101 ? 18.162 -12.526 5.497 1.00 40.62 101 LYS A N 1
ATOM 815 C CA . LYS A 1 101 ? 18.872 -13.147 4.377 1.00 40.62 101 LYS A CA 1
ATOM 816 C C . LYS A 1 101 ? 18.139 -12.720 3.116 1.00 40.62 101 LYS A C 1
ATOM 818 O O . LYS A 1 101 ? 17.253 -13.413 2.636 1.00 40.62 101 LYS A O 1
ATOM 823 N N . THR A 1 102 ? 18.528 -11.550 2.619 1.00 36.69 102 THR A N 1
ATOM 824 C CA . THR A 1 102 ? 18.371 -11.147 1.236 1.00 36.69 102 THR A CA 1
ATOM 825 C C . THR A 1 102 ? 18.645 -12.383 0.406 1.00 36.69 102 THR A C 1
ATOM 827 O O . THR A 1 102 ? 19.726 -12.976 0.477 1.00 36.69 102 THR A O 1
ATOM 830 N N . GLU A 1 103 ? 17.616 -12.778 -0.323 1.00 41.28 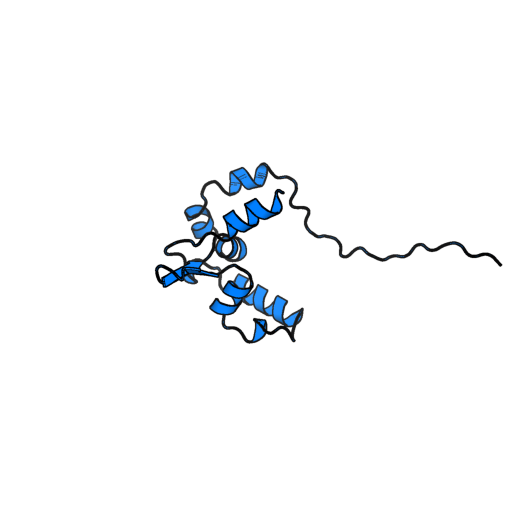103 GLU A N 1
ATOM 831 C CA . GLU A 1 103 ? 17.583 -13.802 -1.347 1.00 41.28 103 GLU A CA 1
ATOM 832 C C . GLU A 1 103 ? 18.537 -13.436 -2.502 1.00 41.28 103 GLU A C 1
ATOM 834 O O . GLU A 1 103 ? 18.157 -13.315 -3.661 1.00 41.28 103 GLU A O 1
ATOM 839 N N . LEU A 1 104 ? 19.828 -13.290 -2.204 1.00 40.16 104 LEU A N 1
ATOM 840 C CA . LEU A 1 104 ? 20.921 -13.394 -3.158 1.00 40.16 104 LEU A CA 1
ATOM 841 C C . LEU A 1 104 ? 21.216 -14.886 -3.350 1.00 40.16 104 LEU A C 1
ATOM 843 O O . LEU A 1 104 ? 22.244 -15.411 -2.929 1.00 40.16 104 LEU A O 1
ATOM 847 N N . ARG A 1 105 ? 20.283 -15.592 -3.991 1.00 41.47 105 ARG A N 1
ATOM 848 C CA . ARG A 1 105 ? 20.571 -16.861 -4.671 1.00 41.47 105 ARG A CA 1
ATOM 849 C C . ARG A 1 105 ? 20.052 -16.828 -6.101 1.00 41.47 105 ARG A C 1
ATOM 851 O O . ARG A 1 105 ? 19.310 -17.694 -6.537 1.00 41.47 105 ARG A O 1
ATOM 858 N N . TRP A 1 106 ? 20.569 -15.871 -6.862 1.00 43.88 106 TRP A N 1
ATOM 859 C CA . TRP A 1 106 ? 20.927 -16.132 -8.256 1.00 43.88 106 TRP A CA 1
ATOM 860 C C . TRP A 1 106 ? 22.376 -16.636 -8.308 1.00 43.88 106 TRP A C 1
ATOM 862 O O . TRP A 1 106 ? 23.236 -16.035 -8.937 1.00 43.88 106 TRP A O 1
ATOM 872 N N . ILE A 1 107 ? 22.672 -17.711 -7.573 1.00 47.19 107 ILE A N 1
ATOM 873 C CA . ILE A 1 107 ? 23.900 -18.495 -7.743 1.00 47.19 107 ILE A CA 1
ATOM 874 C C . ILE A 1 107 ? 23.495 -19.964 -7.626 1.00 47.19 107 ILE A C 1
ATOM 876 O O . ILE A 1 107 ? 23.539 -20.542 -6.547 1.00 47.19 107 ILE A O 1
ATOM 880 N N . ASP A 1 108 ? 23.031 -20.525 -8.739 1.00 45.56 108 ASP A N 1
ATOM 881 C CA . ASP A 1 108 ? 23.068 -21.958 -9.060 1.00 45.56 108 ASP A CA 1
ATOM 882 C C . ASP A 1 108 ? 22.803 -22.038 -10.581 1.00 45.56 108 ASP A C 1
ATOM 884 O O . ASP A 1 108 ? 21.744 -21.618 -11.033 1.00 45.56 108 ASP A O 1
ATOM 888 N N . ARG A 1 109 ? 23.716 -22.434 -11.475 1.00 49.16 109 ARG A N 1
ATOM 889 C CA . ARG A 1 109 ? 24.826 -23.387 -11.356 1.00 49.16 109 ARG A CA 1
ATOM 890 C C . ARG A 1 109 ? 26.031 -22.931 -12.180 1.00 49.16 109 ARG A C 1
ATOM 892 O O . ARG A 1 109 ? 25.951 -22.840 -13.402 1.00 49.16 109 ARG A O 1
ATOM 899 N N . VAL A 1 110 ? 27.171 -22.736 -11.525 1.00 52.50 110 VAL A N 1
ATOM 900 C CA . VAL A 1 110 ? 28.439 -23.191 -12.108 1.00 52.50 110 VAL A CA 1
ATOM 901 C C . VAL A 1 110 ? 28.570 -24.626 -11.633 1.00 52.50 110 VAL A C 1
ATOM 903 O O . VAL A 1 110 ? 28.669 -24.859 -10.435 1.00 52.50 110 VAL A O 1
ATOM 906 N N . ASP A 1 111 ? 28.489 -25.566 -12.563 1.00 49.88 111 ASP A N 1
ATOM 907 C CA . ASP A 1 111 ? 28.657 -26.996 -12.327 1.00 49.88 111 ASP A CA 1
ATOM 908 C C . ASP A 1 111 ? 30.164 -27.318 -12.426 1.00 49.88 111 ASP A C 1
ATOM 910 O O . ASP A 1 111 ? 30.726 -27.212 -13.521 1.00 49.88 111 ASP A O 1
ATOM 914 N N . PRO A 1 112 ? 30.885 -27.659 -11.338 1.00 53.00 112 PRO A N 1
ATOM 915 C CA . PRO A 1 112 ? 32.244 -28.165 -11.433 1.00 53.00 112 PRO A CA 1
ATOM 916 C C . PRO A 1 112 ? 32.193 -29.697 -11.438 1.00 53.00 112 PRO A C 1
ATOM 918 O O . PRO A 1 112 ? 32.494 -30.356 -10.447 1.00 53.00 112 PRO A O 1
ATOM 921 N N . GLY A 1 113 ? 31.804 -30.269 -12.575 1.00 46.25 113 GLY A N 1
ATOM 922 C CA . GLY A 1 113 ? 31.769 -31.713 -12.802 1.00 46.25 113 GLY A CA 1
ATOM 923 C C . GLY A 1 113 ? 33.040 -32.247 -13.463 1.00 46.25 113 GLY A C 1
ATOM 924 O O . GLY A 1 113 ? 32.978 -32.796 -14.560 1.00 46.25 113 GLY A O 1
ATOM 925 N N . TRP A 1 114 ? 34.203 -32.099 -12.823 1.00 48.81 114 TRP A N 1
ATOM 926 C CA . TRP A 1 114 ? 35.390 -32.881 -13.187 1.00 48.81 114 TRP A CA 1
ATOM 927 C C . TRP A 1 114 ? 35.264 -34.283 -12.580 1.00 48.81 114 TRP A C 1
ATOM 929 O O . TRP A 1 114 ? 35.576 -34.433 -11.406 1.00 48.81 114 TRP A O 1
ATOM 939 N N . TYR A 1 115 ? 34.820 -35.282 -13.356 1.00 47.78 115 TYR A N 1
ATOM 940 C CA . TYR A 1 115 ? 35.416 -36.633 -13.449 1.00 47.78 115 TYR A CA 1
ATOM 941 C C . TYR A 1 115 ? 34.572 -37.533 -14.372 1.00 47.78 115 TYR A C 1
ATOM 943 O O . TYR A 1 115 ? 33.479 -37.940 -13.993 1.00 47.78 115 TYR A O 1
ATOM 951 N N . LEU A 1 116 ? 35.096 -37.927 -15.539 1.00 51.62 116 LEU A N 1
ATOM 952 C CA . LEU A 1 116 ? 34.863 -39.277 -16.071 1.00 51.62 116 LEU A CA 1
ATOM 953 C C . LEU A 1 116 ? 35.968 -39.668 -17.075 1.00 51.62 116 LEU A C 1
ATOM 955 O O . LEU A 1 116 ? 35.944 -39.292 -18.240 1.00 51.62 116 LEU A O 1
ATOM 959 N N . ILE A 1 117 ? 36.967 -40.387 -16.556 1.00 52.44 117 ILE A N 1
ATOM 960 C CA . ILE A 1 117 ? 37.594 -41.592 -17.133 1.00 52.44 117 ILE A CA 1
ATOM 961 C C . ILE A 1 117 ? 37.256 -41.932 -18.599 1.00 52.44 117 ILE A C 1
ATOM 963 O O . ILE A 1 117 ? 36.158 -42.407 -18.896 1.00 52.44 117 ILE A O 1
ATOM 967 N N . ARG A 1 118 ? 38.282 -41.875 -19.456 1.00 53.81 118 ARG A N 1
ATOM 968 C CA . ARG A 1 118 ? 38.678 -42.986 -20.334 1.00 53.81 118 ARG A CA 1
ATOM 969 C C . ARG A 1 118 ? 40.178 -42.971 -20.586 1.00 53.81 118 ARG A C 1
ATOM 971 O O . ARG A 1 118 ? 40.720 -41.863 -20.774 1.00 53.81 118 ARG A O 1
#

Secondary structure (DSSP, 8-state):
--HHHHHHHHTPBPTT--GGGB-HHHHHHHHHHHHHH-TT-GGGGS-HHHHHHHTTSEEE-TTT--EEEBHHHHHHHB-HHHHHHH-TTHHHHTTS-TT-------------------

pLDDT: mean 74.96, std 19.67, range [36.69, 92.38]

Sequence (118 aa):
MAEQVEDNRDAKLLKNYSFTDLDMASFQAYRQMFQNHKPDHPFNEHDHTEFLRCIGGWKKDRKNGDEGLTLAGLLMFGQLPSILDAVPNYLLDSQERPEAKTELRWIDRVDPGWYLIR

Foldseek 3Di:
DVVVVVLVQQLDFDAPAACVQFPVVQLVVVLVVVCVVCVPDPLVVDDSQVNCVVVSQKDADPPVRDIHGTNNVCVRTGDPVSNCVVCVCPVVVVVVDPDPPDPPPPCPDPDPDPDDDD

Organism: NCBI:txid1711999

Radius of gyration: 19.13 Å; chains: 1; bounding box: 56×54×37 Å